Protein AF-V8N674-F1 (afdb_monomer)

Secondary structure (DSSP, 8-state):
-------HHHHHHHHHHHHHT-----HHHHHHHHTS-HHHHHHHHHHHHHHHHHHHHHHSTT--HHHHHHHHHHHHHHHHHHHTTT-GGGTTHHHHHHHT-HHHHHHHHHTTSHHHHHHHTT--

Foldseek 3Di:
DPPLPQDVVLLLVLLQVVLVVQPDDCPVLLVQLVPDDPVCSLVSLLVSLLVQLVVSCVVDPPDDSLSSSSSSSSNSVVVNCVVVVNPPVCVCSSVCSQVVDVVNVVVCVVLVHSSSVSVVSPPD

Solvent-accessible surface area (backbone atoms only — not comparable to full-atom values): 6950 Å² total; per-residue (Å²): 135,81,77,77,80,65,49,69,68,59,32,53,50,51,34,38,56,56,22,65,70,57,88,67,88,53,63,69,59,39,49,58,34,66,74,41,54,81,92,49,25,43,61,45,44,41,54,49,18,48,53,50,15,55,59,45,40,77,74,36,85,90,56,51,69,55,60,37,28,54,9,31,38,44,42,47,47,59,52,38,38,62,76,54,73,59,51,69,91,57,65,55,43,62,59,52,36,46,71,70,30,67,67,49,44,50,49,38,51,74,50,67,29,67,61,39,39,50,56,55,74,76,54,134

pLDDT: mean 89.43, std 10.44, range [39.91, 97.5]

Organism: Ophiophagus hannah (NCBI:txid8665)

Structure (mmCIF, N/CA/C/O backbone):
data_AF-V8N674-F1
#
_entry.id   AF-V8N674-F1
#
loop_
_atom_site.group_PDB
_atom_site.id
_atom_site.type_symbol
_atom_site.label_atom_id
_atom_site.label_alt_id
_atom_site.label_comp_id
_atom_site.label_asym_id
_atom_site.label_entity_id
_atom_site.label_seq_id
_atom_site.pdbx_PDB_ins_code
_atom_site.Cartn_x
_atom_site.Cartn_y
_atom_site.Cartn_z
_atom_site.occupancy
_atom_site.B_iso_or_equiv
_atom_site.auth_seq_id
_atom_site.auth_comp_id
_atom_site.auth_asym_id
_atom_site.auth_atom_id
_atom_site.pdbx_PDB_model_num
ATOM 1 N N . ASP A 1 1 ? 16.274 -10.770 -27.723 1.00 39.91 1 ASP A N 1
ATOM 2 C CA . ASP A 1 1 ? 16.069 -9.558 -26.907 1.00 39.91 1 ASP A CA 1
ATOM 3 C C . ASP A 1 1 ? 14.637 -9.065 -26.958 1.00 39.91 1 ASP A C 1
ATOM 5 O O . ASP A 1 1 ? 14.293 -8.197 -27.749 1.00 39.91 1 ASP A O 1
ATOM 9 N N . SER A 1 2 ? 13.773 -9.629 -26.116 1.00 47.28 2 SER A N 1
ATOM 10 C CA . SER A 1 2 ? 12.447 -9.054 -25.896 1.00 47.28 2 SER A CA 1
ATOM 11 C C . SER A 1 2 ? 12.609 -7.952 -24.865 1.00 47.28 2 SER A C 1
ATOM 13 O O . SER A 1 2 ? 12.666 -8.233 -23.668 1.00 47.28 2 SER A O 1
ATOM 15 N N . ALA A 1 3 ? 12.750 -6.710 -25.332 1.00 51.69 3 ALA A N 1
ATOM 16 C CA . ALA A 1 3 ? 12.673 -5.533 -24.483 1.00 51.69 3 ALA A CA 1
ATOM 17 C C . ALA A 1 3 ? 11.423 -5.666 -23.602 1.00 51.69 3 ALA A C 1
ATOM 19 O O . ALA A 1 3 ? 10.295 -5.600 -24.088 1.00 51.69 3 ALA A O 1
ATOM 20 N N . SER A 1 4 ? 11.624 -5.936 -22.312 1.00 58.34 4 SER A N 1
ATOM 21 C CA . SER A 1 4 ? 10.566 -5.850 -21.315 1.00 58.34 4 SER A CA 1
ATOM 22 C C . SER A 1 4 ? 10.018 -4.432 -21.414 1.00 58.34 4 SER A C 1
ATOM 24 O O . SER A 1 4 ? 10.708 -3.487 -21.029 1.00 58.34 4 SER A O 1
ATOM 26 N N . SER A 1 5 ? 8.833 -4.247 -22.003 1.00 68.38 5 SER A N 1
ATOM 27 C CA . SER A 1 5 ? 8.204 -2.930 -22.077 1.00 68.38 5 SER A CA 1
ATOM 28 C C . SER A 1 5 ? 7.691 -2.588 -20.680 1.00 68.38 5 SER A C 1
ATOM 30 O O . SER A 1 5 ? 6.506 -2.738 -20.374 1.00 68.38 5 SER A O 1
ATOM 32 N N . PHE A 1 6 ? 8.604 -2.221 -19.785 1.00 79.94 6 PHE A N 1
ATOM 33 C CA . PHE A 1 6 ? 8.264 -1.743 -18.460 1.00 79.94 6 PHE A CA 1
ATOM 34 C C . PHE A 1 6 ? 7.305 -0.561 -18.616 1.00 79.94 6 PHE A C 1
ATOM 36 O O . PHE A 1 6 ? 7.676 0.503 -19.106 1.00 79.94 6 PHE A O 1
ATOM 43 N N . ASN A 1 7 ? 6.047 -0.778 -18.240 1.00 87.12 7 ASN A N 1
ATOM 44 C CA . ASN A 1 7 ? 4.997 0.221 -18.323 1.00 87.12 7 ASN A CA 1
ATOM 45 C C . ASN A 1 7 ? 4.463 0.479 -16.906 1.00 87.12 7 ASN A C 1
ATOM 47 O O . ASN A 1 7 ? 3.592 -0.261 -16.434 1.00 87.12 7 ASN A O 1
ATOM 51 N N . PRO A 1 8 ? 4.972 1.511 -16.209 1.00 85.00 8 PRO A N 1
ATOM 52 C CA . PRO A 1 8 ? 4.583 1.794 -14.829 1.00 85.00 8 PRO A CA 1
ATOM 53 C C . PRO A 1 8 ? 3.094 2.138 -14.705 1.00 85.00 8 PRO A C 1
ATOM 55 O O . PRO A 1 8 ? 2.464 1.792 -13.710 1.00 85.00 8 PRO A O 1
ATOM 58 N N . VAL A 1 9 ? 2.500 2.747 -15.738 1.00 89.81 9 VAL A N 1
ATOM 59 C CA . VAL A 1 9 ? 1.068 3.077 -15.762 1.00 89.81 9 VAL A CA 1
ATOM 60 C C . VAL A 1 9 ? 0.217 1.808 -15.798 1.00 89.81 9 VAL A C 1
ATOM 62 O O . VAL A 1 9 ? -0.794 1.724 -15.104 1.00 89.81 9 VAL A O 1
ATOM 65 N N . HIS A 1 10 ? 0.622 0.803 -16.576 1.00 88.75 10 HIS A N 1
ATOM 66 C CA . HIS A 1 10 ? -0.079 -0.480 -16.630 1.00 88.75 10 HIS A CA 1
ATOM 67 C C . HIS A 1 10 ? -0.025 -1.222 -15.286 1.00 88.75 10 HIS A C 1
ATOM 69 O O . HIS A 1 10 ? -1.047 -1.726 -14.818 1.00 88.75 10 HIS A O 1
ATOM 75 N N . ILE A 1 11 ? 1.140 -1.237 -14.630 1.00 88.50 11 ILE A N 1
ATOM 76 C CA . ILE A 1 11 ? 1.315 -1.853 -13.305 1.00 88.50 11 ILE A CA 1
ATOM 77 C C . ILE A 1 11 ? 0.433 -1.150 -12.269 1.00 88.50 11 ILE A C 1
ATOM 79 O O . ILE A 1 11 ? -0.323 -1.810 -11.558 1.00 88.50 11 ILE A O 1
ATOM 83 N N . ALA A 1 12 ? 0.478 0.185 -12.227 1.00 90.44 12 ALA A N 1
ATOM 84 C CA . ALA A 1 12 ? -0.331 0.977 -11.307 1.00 90.44 12 ALA A CA 1
ATOM 85 C C . ALA A 1 12 ? -1.833 0.721 -11.502 1.00 90.44 12 ALA A C 1
ATOM 87 O O . ALA A 1 12 ? -2.546 0.505 -10.525 1.00 90.44 12 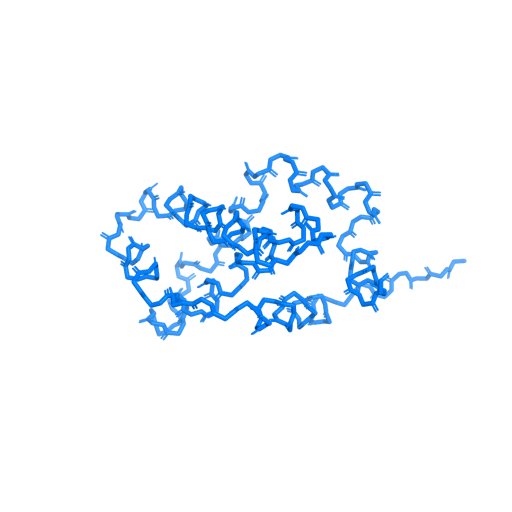ALA A O 1
ATOM 88 N N . ARG A 1 13 ? -2.309 0.671 -12.755 1.00 91.25 13 ARG A N 1
ATOM 89 C CA . ARG A 1 13 ? -3.710 0.342 -13.068 1.00 91.25 13 ARG A CA 1
ATOM 90 C C . ARG A 1 13 ? -4.091 -1.078 -12.660 1.00 91.25 13 ARG A C 1
ATOM 92 O O . ARG A 1 13 ? -5.195 -1.268 -12.169 1.00 91.25 13 ARG A O 1
ATOM 99 N N . SER A 1 14 ? -3.200 -2.053 -12.832 1.00 92.19 14 SER A N 1
ATOM 100 C CA . SER A 1 14 ? -3.469 -3.450 -12.456 1.00 92.19 14 SER A CA 1
ATOM 101 C C . SER A 1 14 ? -3.586 -3.596 -10.936 1.00 92.19 14 SER A C 1
ATOM 103 O O . SER A 1 14 ? -4.543 -4.185 -10.444 1.00 92.19 14 SER A O 1
ATOM 105 N N . LEU A 1 15 ? -2.671 -2.983 -10.175 1.00 92.44 15 LEU A N 1
ATOM 106 C CA . LEU A 1 15 ? -2.744 -2.949 -8.710 1.00 92.44 15 LEU A CA 1
ATOM 107 C C . LEU A 1 15 ? -3.963 -2.179 -8.205 1.00 92.44 15 LEU A C 1
ATOM 109 O O . LEU A 1 15 ? -4.593 -2.604 -7.240 1.00 92.44 15 LEU A O 1
ATOM 113 N N . GLN A 1 16 ? -4.309 -1.069 -8.859 1.00 92.69 16 GLN A N 1
ATOM 114 C CA . GLN A 1 16 ? -5.518 -0.321 -8.543 1.00 92.69 16 GLN A CA 1
ATOM 115 C C . GLN A 1 16 ? -6.767 -1.166 -8.801 1.00 92.69 16 GLN A C 1
ATOM 117 O O . GLN A 1 16 ? -7.605 -1.269 -7.917 1.00 92.69 16 GLN A O 1
ATOM 122 N N . SER A 1 17 ? -6.870 -1.810 -9.966 1.00 91.50 17 SER A N 1
ATOM 123 C CA . SER A 1 17 ? -8.008 -2.664 -10.313 1.00 91.50 17 SER A CA 1
ATOM 124 C C . SER A 1 17 ? -8.140 -3.850 -9.366 1.00 91.50 17 SER A C 1
ATOM 126 O O . SER A 1 17 ? -9.256 -4.148 -8.950 1.00 91.50 17 SER A O 1
ATOM 128 N N . LEU A 1 18 ? -7.025 -4.486 -8.991 1.00 89.94 18 LEU A N 1
ATOM 129 C CA . LEU A 1 18 ? -7.015 -5.515 -7.958 1.00 89.94 18 LEU A CA 1
ATOM 130 C C . LEU A 1 18 ? -7.542 -4.915 -6.651 1.00 89.94 18 LEU A C 1
ATOM 132 O O . LEU A 1 18 ? -8.531 -5.400 -6.115 1.00 89.94 18 LEU A O 1
ATOM 136 N N . GLY A 1 19 ? -6.950 -3.813 -6.178 1.00 88.00 19 GLY A N 1
ATOM 137 C CA . GLY A 1 19 ? -7.342 -3.115 -4.948 1.00 88.00 19 GLY A CA 1
ATOM 138 C C . GLY A 1 19 ? -8.808 -2.690 -4.920 1.00 88.00 19 GLY A C 1
ATOM 139 O O . GLY A 1 19 ? -9.455 -2.733 -3.875 1.00 88.00 19 GLY A O 1
ATOM 140 N N . ASP A 1 20 ? -9.374 -2.306 -6.056 1.00 90.69 20 ASP A N 1
ATOM 141 C CA . ASP A 1 20 ? -10.772 -1.908 -6.178 1.00 90.69 20 ASP A CA 1
ATOM 142 C C . ASP A 1 20 ? -11.743 -3.077 -5.931 1.00 90.69 20 ASP A C 1
ATOM 144 O O . ASP A 1 20 ? -12.849 -2.819 -5.460 1.00 90.69 20 ASP A O 1
ATOM 148 N N . GLN A 1 21 ? -11.312 -4.337 -6.092 1.00 88.00 21 GLN A N 1
ATOM 149 C CA . GLN A 1 21 ? -12.100 -5.529 -5.726 1.00 88.00 21 GLN A CA 1
ATOM 150 C C . GLN A 1 21 ? -12.306 -5.664 -4.210 1.00 88.00 21 GLN A C 1
ATOM 152 O O . GLN A 1 21 ? -13.276 -6.276 -3.766 1.00 88.00 21 GLN A O 1
ATOM 157 N N . TYR A 1 22 ? -11.423 -5.082 -3.394 1.00 87.12 22 TYR A N 1
ATOM 158 C CA . TYR A 1 22 ? -11.542 -5.153 -1.943 1.00 87.12 22 TYR A CA 1
ATOM 159 C C . TYR A 1 22 ? -12.659 -4.244 -1.418 1.00 87.12 22 TYR A C 1
ATOM 161 O O . TYR A 1 22 ? -12.513 -3.021 -1.399 1.00 87.12 22 TYR A O 1
ATOM 169 N N . ASN A 1 23 ? -13.765 -4.808 -0.945 1.00 76.44 23 ASN A N 1
ATOM 170 C CA . ASN A 1 23 ? -14.959 -4.039 -0.580 1.00 76.44 23 ASN A CA 1
ATOM 171 C C . ASN A 1 23 ? -14.975 -3.510 0.875 1.00 76.44 23 ASN A C 1
ATOM 173 O O . ASN A 1 23 ? -16.028 -3.450 1.505 1.00 76.44 23 ASN A O 1
ATOM 177 N N . ALA A 1 24 ? -13.821 -3.157 1.449 1.00 75.44 24 ALA A N 1
ATOM 178 C CA . ALA A 1 24 ? -13.760 -2.659 2.826 1.00 75.44 24 ALA A CA 1
ATOM 179 C C . ALA A 1 24 ? -13.941 -1.141 2.946 1.00 75.44 24 ALA A C 1
ATOM 181 O O . ALA A 1 24 ? -13.529 -0.357 2.083 1.00 75.44 24 ALA A O 1
ATOM 182 N N . GLU A 1 25 ? -14.482 -0.728 4.094 1.00 83.88 25 GLU A N 1
ATOM 183 C CA . GLU A 1 25 ? -14.542 0.670 4.499 1.00 83.88 25 GLU A CA 1
ATOM 184 C C . GLU A 1 25 ? -13.133 1.203 4.803 1.00 83.88 25 GLU A C 1
ATOM 186 O O . GLU A 1 25 ? -12.520 0.934 5.838 1.00 83.88 25 GLU A O 1
ATOM 191 N N . ILE A 1 26 ? -12.599 1.972 3.857 1.00 89.19 26 ILE A N 1
ATOM 192 C CA . ILE A 1 26 ? -11.241 2.518 3.937 1.00 89.19 26 ILE A CA 1
ATOM 193 C C . ILE A 1 26 ? -11.195 3.937 4.513 1.00 89.19 26 ILE A C 1
ATOM 195 O O . ILE A 1 26 ? -10.119 4.455 4.784 1.00 89.19 26 ILE A O 1
ATOM 199 N N . GLU A 1 27 ? -12.343 4.587 4.700 1.00 90.94 27 GLU A N 1
ATOM 200 C CA . GLU A 1 27 ? -12.388 5.996 5.099 1.00 90.94 27 GLU A CA 1
ATOM 201 C C . GLU A 1 27 ? -11.799 6.212 6.500 1.00 90.94 27 GLU A C 1
ATOM 203 O O . GLU A 1 27 ? -10.901 7.035 6.658 1.00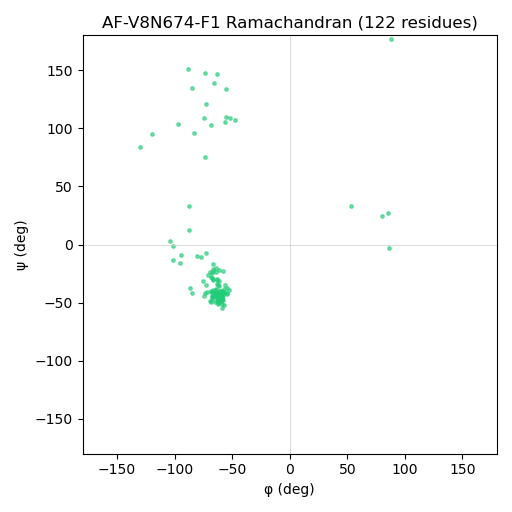 90.94 27 GLU A O 1
ATOM 208 N N . SER A 1 28 ? -12.219 5.423 7.493 1.00 91.44 28 SER A N 1
ATOM 209 C CA . SER A 1 28 ? -11.672 5.481 8.858 1.00 91.44 28 SER A CA 1
ATOM 210 C C . SER A 1 28 ? -10.159 5.225 8.890 1.00 91.44 28 SER A C 1
ATOM 212 O O . SER A 1 28 ? -9.413 5.931 9.567 1.00 91.44 28 SER A O 1
ATOM 214 N N . HIS A 1 29 ? -9.691 4.271 8.085 1.00 93.50 29 HIS A N 1
ATOM 215 C CA . HIS A 1 29 ? -8.279 3.945 7.910 1.00 93.50 29 HIS A CA 1
ATOM 216 C C . HIS A 1 29 ? -7.477 5.114 7.318 1.00 93.50 29 HIS A C 1
ATOM 218 O O . HIS A 1 29 ? -6.384 5.419 7.792 1.00 93.50 29 HIS A O 1
ATOM 224 N N . VAL A 1 30 ? -8.024 5.807 6.315 1.00 93.94 30 VAL A N 1
ATOM 225 C CA . VAL A 1 30 ? -7.396 6.994 5.715 1.00 93.9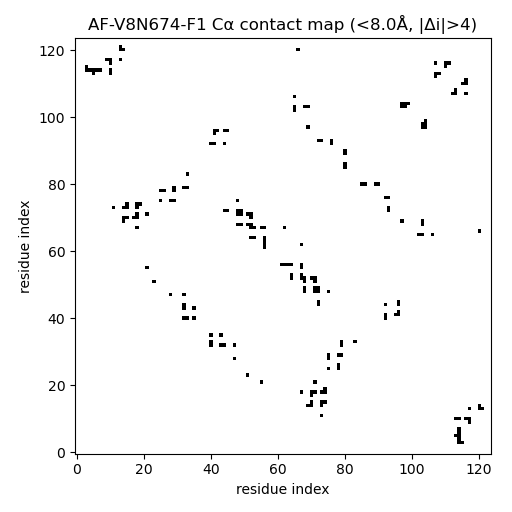4 30 VAL A CA 1
ATOM 226 C C . VAL A 1 30 ? -7.316 8.136 6.722 1.00 93.94 30 VAL A C 1
ATOM 228 O O . VAL A 1 30 ? -6.259 8.752 6.847 1.00 93.94 30 VAL A O 1
ATOM 231 N N . GLN A 1 31 ? -8.388 8.393 7.476 1.00 94.25 31 GLN A N 1
ATOM 232 C CA . GLN A 1 31 ? -8.381 9.423 8.520 1.00 94.25 31 GLN A CA 1
ATOM 233 C C . GLN A 1 31 ? -7.333 9.130 9.598 1.00 94.25 31 GLN A C 1
ATOM 235 O O . GLN A 1 31 ? -6.612 10.037 10.008 1.00 94.25 31 GLN A O 1
ATOM 240 N N . ALA A 1 32 ? -7.178 7.862 9.992 1.00 94.06 32 ALA A N 1
ATOM 241 C CA . ALA A 1 32 ? -6.150 7.455 10.946 1.00 94.06 32 ALA A CA 1
ATOM 242 C C . ALA A 1 32 ? -4.722 7.741 10.444 1.00 94.06 32 ALA A C 1
ATOM 244 O O . ALA A 1 32 ? -3.867 8.116 11.238 1.00 94.06 32 ALA A O 1
ATOM 245 N N . VAL A 1 33 ? -4.455 7.598 9.140 1.00 95.56 33 VAL A N 1
ATOM 246 C CA . VAL A 1 33 ? -3.157 7.978 8.549 1.00 95.56 33 VAL A CA 1
ATOM 247 C C . VAL A 1 33 ? -2.998 9.498 8.489 1.00 95.56 33 VAL A C 1
ATOM 249 O O . VAL A 1 33 ? -1.916 10.016 8.752 1.00 95.56 33 VAL A O 1
ATOM 252 N N . ILE A 1 34 ? -4.056 10.233 8.134 1.00 94.69 34 ILE A N 1
ATOM 253 C CA . ILE A 1 34 ? -4.011 11.699 8.018 1.00 94.69 34 ILE A CA 1
ATOM 254 C C . ILE A 1 34 ? -3.721 12.353 9.371 1.00 94.69 34 ILE A C 1
ATOM 256 O O . ILE A 1 34 ? -2.892 13.265 9.418 1.00 94.69 34 ILE A O 1
ATOM 260 N N . ALA A 1 35 ? -4.369 11.868 10.433 1.00 94.31 35 ALA A N 1
ATOM 261 C CA . ALA A 1 35 ? -4.241 12.374 11.797 1.00 94.31 35 ALA A CA 1
ATOM 262 C C . ALA A 1 35 ? -2.849 12.155 12.414 1.00 94.31 35 ALA A C 1
ATOM 264 O O . ALA A 1 35 ? -2.516 12.791 13.410 1.00 94.31 35 ALA A O 1
ATOM 265 N N . GLU A 1 36 ? -2.041 11.267 11.835 1.00 95.81 36 GLU A N 1
ATOM 266 C CA . GLU A 1 36 ? -0.705 10.962 12.330 1.00 95.81 36 GLU A CA 1
ATOM 267 C C . GLU A 1 36 ? 0.294 12.095 12.035 1.00 95.81 36 GLU A C 1
ATOM 269 O O . GLU A 1 36 ? 0.235 12.764 10.994 1.00 95.81 36 GLU A O 1
ATOM 274 N N . GLU A 1 37 ? 1.269 12.277 12.926 1.00 90.44 37 GLU A N 1
ATOM 275 C CA . GLU A 1 37 ? 2.383 13.202 12.714 1.00 90.44 37 GLU A CA 1
ATOM 276 C C . GLU A 1 37 ? 3.237 12.786 11.507 1.00 90.44 37 GLU A C 1
ATOM 278 O O . GLU A 1 37 ? 3.451 11.599 11.250 1.00 90.44 37 GLU A O 1
ATOM 283 N N . SER A 1 38 ? 3.803 13.759 10.784 1.00 85.00 38 SER A N 1
ATOM 284 C CA . SER A 1 38 ? 4.564 13.510 9.549 1.00 85.00 38 SER A CA 1
ATOM 285 C C . SER A 1 38 ? 5.678 12.466 9.708 1.00 85.00 38 SER A C 1
ATOM 287 O O . SER A 1 38 ? 5.837 11.620 8.834 1.00 85.00 38 SER A O 1
ATOM 289 N N . ILE A 1 39 ? 6.401 12.465 10.837 1.00 85.50 39 ILE A N 1
ATOM 290 C CA . ILE A 1 39 ? 7.500 11.514 11.097 1.00 85.50 39 ILE A CA 1
ATOM 291 C C . ILE A 1 39 ? 7.022 10.068 11.314 1.00 85.50 39 ILE A C 1
ATOM 293 O O . ILE A 1 39 ? 7.772 9.121 11.091 1.00 85.50 39 ILE A O 1
ATOM 297 N N . ARG A 1 40 ? 5.765 9.875 11.727 1.00 92.44 40 ARG A N 1
ATOM 298 C CA . ARG A 1 40 ? 5.156 8.558 11.984 1.00 92.44 40 ARG A CA 1
ATOM 299 C C . ARG A 1 40 ? 4.247 8.098 10.848 1.00 92.44 40 ARG A C 1
ATOM 301 O O . ARG A 1 40 ? 3.900 6.920 10.784 1.00 92.44 40 ARG A O 1
ATOM 308 N N . LYS A 1 41 ? 3.898 8.997 9.930 1.00 93.50 41 LYS A N 1
ATOM 309 C CA . LYS A 1 41 ? 2.896 8.776 8.885 1.00 93.50 41 LYS A CA 1
ATOM 310 C C . LYS A 1 41 ? 3.210 7.591 7.973 1.00 93.50 41 LYS A C 1
ATOM 312 O O . LYS A 1 41 ? 2.317 6.796 7.706 1.00 93.50 41 LYS A O 1
ATOM 317 N N . ILE A 1 42 ? 4.469 7.414 7.564 1.00 95.06 42 ILE A N 1
ATOM 318 C CA . ILE A 1 42 ? 4.902 6.263 6.745 1.00 95.06 42 ILE A CA 1
ATOM 319 C C . ILE A 1 42 ? 4.702 4.948 7.500 1.00 95.06 42 ILE A C 1
ATOM 321 O O . ILE A 1 42 ? 4.107 4.012 6.971 1.00 95.06 42 ILE A O 1
ATOM 325 N N . LYS A 1 43 ? 5.134 4.894 8.767 1.00 95.19 43 LYS A N 1
ATOM 326 C CA . LYS A 1 43 ? 4.930 3.718 9.619 1.00 95.19 43 LYS A CA 1
ATOM 327 C C . LYS A 1 43 ? 3.438 3.403 9.754 1.00 95.19 43 LYS A C 1
ATOM 329 O O . LYS A 1 43 ? 3.031 2.266 9.531 1.00 95.19 43 LYS A O 1
ATOM 334 N N . LYS A 1 44 ? 2.621 4.420 10.043 1.00 97.12 44 LYS A N 1
ATOM 335 C CA . LYS A 1 44 ? 1.171 4.270 10.190 1.00 97.12 44 LYS A CA 1
ATOM 336 C C . LYS A 1 44 ? 0.499 3.797 8.904 1.00 97.12 44 LYS A C 1
ATOM 338 O O . LYS A 1 44 ? -0.373 2.933 8.949 1.00 97.12 44 LYS A O 1
ATOM 343 N N . PHE A 1 45 ? 0.911 4.335 7.760 1.00 97.50 45 PHE A N 1
ATOM 344 C CA . PHE A 1 45 ? 0.428 3.903 6.453 1.00 97.50 45 PHE A CA 1
ATOM 345 C C . PHE A 1 45 ? 0.738 2.421 6.209 1.00 97.50 45 PHE A C 1
ATOM 347 O O . PHE A 1 45 ? -0.151 1.683 5.787 1.00 97.50 45 PHE A O 1
ATOM 354 N N . GLY A 1 46 ? 1.953 1.970 6.537 1.00 97.12 46 GLY A N 1
ATOM 355 C CA . GLY A 1 46 ? 2.340 0.560 6.456 1.00 97.12 46 GLY A CA 1
ATOM 356 C C . GLY A 1 46 ? 1.485 -0.356 7.335 1.00 97.12 46 GLY A C 1
ATOM 357 O O . GLY A 1 46 ? 0.941 -1.337 6.835 1.00 97.12 46 GLY A O 1
ATOM 358 N N . GLU A 1 47 ? 1.290 -0.002 8.608 1.00 96.94 47 GLU A N 1
ATOM 359 C CA . GLU A 1 47 ? 0.441 -0.757 9.548 1.00 96.94 47 GLU A CA 1
ATOM 360 C C . GLU A 1 47 ? -1.009 -0.877 9.050 1.00 96.94 47 GLU A C 1
ATOM 362 O O . GLU A 1 47 ? -1.634 -1.938 9.130 1.00 96.94 47 GLU A O 1
ATOM 367 N N . VAL A 1 48 ? -1.555 0.217 8.511 1.00 97.06 48 VAL A N 1
ATOM 368 C CA . VAL A 1 48 ? -2.908 0.241 7.945 1.00 97.06 48 VAL A CA 1
ATOM 369 C C . VAL A 1 48 ? -2.986 -0.613 6.680 1.00 97.06 48 VAL A C 1
ATOM 371 O O . VAL A 1 48 ? -3.925 -1.397 6.546 1.00 97.06 48 VAL A O 1
ATOM 374 N N . ALA A 1 49 ? -2.013 -0.512 5.771 1.00 96.88 49 ALA A N 1
ATOM 375 C CA . ALA A 1 49 ? -1.961 -1.339 4.566 1.00 96.88 49 ALA A CA 1
ATOM 376 C C . ALA A 1 49 ? -1.875 -2.838 4.904 1.00 96.88 49 ALA A C 1
ATOM 378 O O . ALA A 1 49 ? -2.566 -3.650 4.290 1.00 96.88 49 ALA A O 1
ATOM 379 N N . GLU A 1 50 ? -1.094 -3.205 5.919 1.00 96.56 50 GLU A N 1
ATOM 380 C CA . GLU A 1 50 ? -0.975 -4.580 6.404 1.00 96.56 50 GLU A CA 1
ATOM 381 C C . GLU A 1 50 ? -2.282 -5.089 7.031 1.00 96.56 50 GLU A C 1
ATOM 383 O O . GLU A 1 50 ? -2.727 -6.200 6.740 1.00 96.56 50 GLU A O 1
ATOM 388 N N . SER A 1 51 ? -2.942 -4.266 7.853 1.00 95.50 51 SER A N 1
ATOM 389 C CA . SER A 1 51 ? -4.264 -4.578 8.415 1.00 95.50 51 SER A CA 1
ATOM 390 C C . SER A 1 51 ? -5.303 -4.827 7.316 1.00 95.50 51 SER A C 1
ATOM 392 O O . SER A 1 51 ? -6.001 -5.845 7.321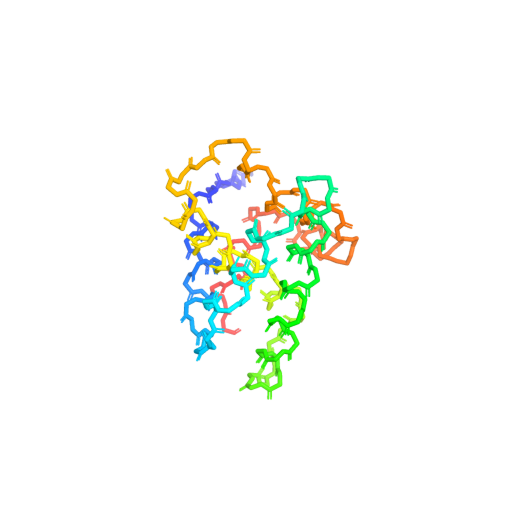 1.00 95.50 51 SER A O 1
ATOM 394 N N . LEU A 1 52 ? -5.356 -3.932 6.326 1.00 95.12 52 LEU A N 1
ATOM 395 C CA . LEU A 1 52 ? -6.246 -4.048 5.174 1.00 95.12 52 LEU A CA 1
ATOM 396 C C . LEU A 1 52 ? -5.946 -5.307 4.352 1.00 95.12 52 LEU A C 1
ATOM 398 O O . LEU A 1 52 ? -6.881 -6.007 3.977 1.00 95.12 52 LEU A O 1
ATOM 402 N N . SER A 1 53 ? -4.667 -5.614 4.124 1.00 95.12 53 SER A N 1
ATOM 403 C CA . SER A 1 53 ? -4.222 -6.827 3.431 1.00 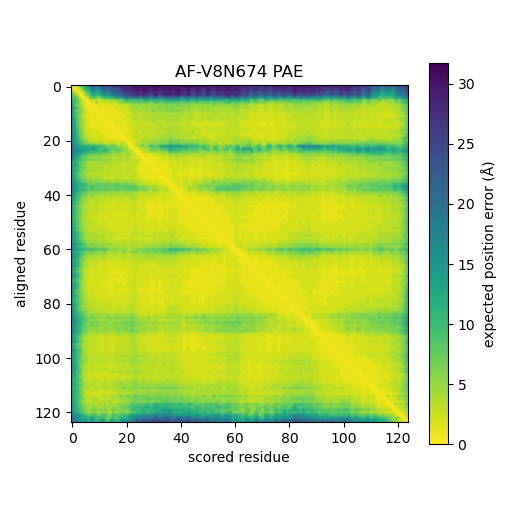95.12 53 SER A CA 1
ATOM 404 C C . SER A 1 53 ? -4.708 -8.093 4.138 1.00 95.12 53 SER A C 1
ATOM 406 O O . SER A 1 53 ? -5.367 -8.929 3.522 1.00 95.12 53 SER A O 1
ATOM 408 N N . ARG A 1 54 ? -4.482 -8.205 5.454 1.00 94.62 54 ARG A N 1
ATOM 409 C CA . ARG A 1 54 ? -4.925 -9.363 6.251 1.00 94.62 54 ARG A CA 1
ATOM 410 C C . ARG A 1 54 ? -6.434 -9.573 6.195 1.00 94.62 54 ARG A C 1
ATOM 412 O O . ARG A 1 54 ? -6.886 -10.701 6.011 1.00 94.62 54 ARG A O 1
ATOM 419 N N . ASN A 1 55 ? -7.206 -8.496 6.336 1.00 93.44 55 ASN A N 1
ATOM 420 C CA . ASN A 1 55 ? -8.663 -8.575 6.255 1.00 93.44 55 ASN A CA 1
ATOM 421 C C . ASN A 1 55 ? -9.154 -8.915 4.840 1.00 93.44 55 ASN A C 1
ATOM 423 O O . ASN A 1 55 ? -10.203 -9.525 4.675 1.00 93.44 55 ASN A O 1
ATOM 427 N N . TRP A 1 56 ? -8.408 -8.552 3.801 1.00 93.38 56 TRP A N 1
ATOM 428 C CA . TRP A 1 56 ? -8.763 -8.957 2.450 1.00 93.38 56 TRP A CA 1
ATOM 429 C C . TRP A 1 56 ? -8.456 -10.435 2.188 1.00 93.38 56 TRP A C 1
ATOM 431 O O . TRP A 1 56 ? -9.308 -11.151 1.665 1.00 93.38 56 TRP A O 1
ATOM 441 N N . ILE A 1 57 ? -7.287 -10.920 2.612 1.00 94.00 57 ILE A N 1
ATOM 442 C CA . ILE A 1 57 ? -6.901 -12.335 2.484 1.00 94.00 57 ILE A CA 1
ATOM 443 C C . ILE A 1 57 ? -7.933 -13.240 3.168 1.00 94.00 57 ILE A C 1
ATOM 445 O O . ILE A 1 57 ? -8.327 -14.256 2.600 1.00 94.00 57 ILE A O 1
ATOM 449 N N . SER A 1 58 ? -8.438 -12.854 4.348 1.00 92.12 58 SER A N 1
ATOM 450 C CA . SER A 1 58 ? -9.470 -13.633 5.051 1.00 92.12 58 SER A CA 1
ATOM 451 C C . SER A 1 58 ? -10.799 -13.726 4.289 1.00 92.12 58 SER A C 1
ATOM 453 O O . SER A 1 58 ? -11.552 -14.676 4.494 1.00 92.12 58 SER A O 1
ATOM 455 N N . GLN A 1 59 ? -11.081 -12.773 3.398 1.00 89.81 59 GLN A N 1
ATOM 456 C CA . GLN A 1 59 ? -12.281 -12.735 2.557 1.00 89.81 59 GLN A CA 1
ATOM 457 C C . GLN A 1 59 ? -12.056 -13.337 1.162 1.00 89.81 59 GLN A C 1
ATOM 459 O O . GLN A 1 59 ? -13.023 -13.623 0.461 1.00 89.81 59 GLN A O 1
ATOM 464 N N . THR A 1 60 ? -10.799 -13.510 0.739 1.00 88.62 60 THR A N 1
ATOM 465 C CA . THR A 1 60 ? -10.428 -13.943 -0.619 1.00 88.62 60 THR A CA 1
ATOM 466 C C . THR A 1 60 ? -9.430 -15.103 -0.553 1.00 88.62 60 THR A C 1
ATOM 468 O O . THR A 1 60 ? -8.217 -14.885 -0.634 1.00 88.62 60 THR A O 1
ATOM 471 N N . PRO A 1 61 ? -9.916 -16.351 -0.402 1.00 86.38 61 PRO A N 1
ATOM 472 C CA . PRO A 1 61 ? -9.056 -17.528 -0.377 1.00 86.38 61 PRO A CA 1
ATOM 473 C C . PRO A 1 61 ? -8.167 -17.617 -1.624 1.00 86.38 61 PRO A C 1
ATOM 475 O O . PRO A 1 61 ? -8.642 -17.443 -2.743 1.00 86.38 61 PRO A O 1
ATOM 478 N N . GLY A 1 62 ? -6.878 -17.904 -1.430 1.00 87.00 62 GLY A N 1
ATOM 479 C CA . GLY A 1 62 ? -5.899 -18.029 -2.518 1.00 87.00 62 GLY A CA 1
ATOM 480 C C . GLY A 1 62 ? -5.238 -16.717 -2.958 1.00 87.00 62 GLY A C 1
ATOM 481 O O . GLY A 1 62 ? -4.339 -16.754 -3.794 1.00 87.00 62 GLY A O 1
ATOM 482 N N . LEU A 1 63 ? -5.620 -15.566 -2.391 1.00 89.56 63 LEU A N 1
ATOM 483 C CA . LEU A 1 63 ? -4.918 -14.307 -2.642 1.00 89.56 63 LEU A CA 1
ATOM 484 C C . LEU A 1 63 ? -3.556 -14.299 -1.932 1.00 89.56 63 LEU A C 1
ATOM 486 O O . LEU A 1 63 ? -3.484 -14.405 -0.708 1.00 89.56 63 LEU A O 1
ATOM 490 N N . GLU A 1 64 ? -2.477 -14.138 -2.700 1.00 92.50 64 GLU A N 1
ATOM 491 C CA . GLU A 1 64 ? -1.129 -14.099 -2.128 1.00 92.50 64 GLU A CA 1
ATOM 492 C C . GLU A 1 64 ? -0.917 -12.867 -1.229 1.00 92.50 64 GLU A C 1
ATOM 494 O O . GLU A 1 64 ? -1.324 -11.760 -1.613 1.00 92.50 64 GLU A O 1
ATOM 499 N N . PRO A 1 65 ? -0.242 -13.017 -0.071 1.00 94.12 65 PRO A N 1
ATOM 500 C CA . PRO A 1 65 ? -0.058 -11.931 0.889 1.00 94.12 65 PRO A CA 1
ATOM 501 C C . PRO A 1 65 ? 0.576 -10.669 0.302 1.00 94.12 65 PRO A C 1
ATOM 503 O O . PRO A 1 65 ? 0.127 -9.554 0.581 1.00 94.12 65 PRO A O 1
ATOM 506 N N . GLU A 1 66 ? 1.585 -10.816 -0.553 1.00 95.19 66 GLU A N 1
ATOM 507 C CA . GLU A 1 66 ? 2.294 -9.684 -1.146 1.00 95.19 66 GLU A CA 1
ATOM 508 C C . GLU A 1 66 ? 1.443 -8.967 -2.202 1.00 95.19 66 GLU A C 1
ATOM 510 O O . GLU A 1 66 ? 1.468 -7.735 -2.281 1.00 95.19 66 GLU A O 1
ATOM 515 N N . ARG A 1 67 ? 0.617 -9.704 -2.962 1.00 93.56 67 ARG A N 1
ATOM 516 C CA . ARG A 1 67 ? -0.362 -9.111 -3.895 1.00 93.56 67 ARG A CA 1
ATOM 517 C C . ARG A 1 67 ? -1.442 -8.350 -3.134 1.00 93.56 67 ARG A C 1
ATOM 519 O O . ARG A 1 67 ? -1.747 -7.215 -3.506 1.00 93.56 67 ARG A O 1
ATOM 526 N N . ALA A 1 68 ? -1.977 -8.945 -2.067 1.00 94.81 68 ALA A N 1
ATOM 527 C CA . ALA A 1 68 ? -2.955 -8.304 -1.192 1.00 94.81 68 ALA A CA 1
ATOM 528 C C . ALA A 1 68 ? -2.391 -7.014 -0.585 1.00 94.81 68 ALA A C 1
ATOM 530 O O . ALA A 1 68 ? -3.047 -5.973 -0.636 1.00 94.81 68 ALA A O 1
ATOM 531 N N . PHE A 1 69 ? -1.151 -7.049 -0.087 1.00 96.69 69 PHE A N 1
ATOM 532 C CA . PHE A 1 69 ? -0.490 -5.879 0.482 1.00 96.69 69 PHE A CA 1
ATOM 533 C C . PHE A 1 69 ? -0.303 -4.768 -0.550 1.00 96.69 69 PHE A C 1
ATOM 535 O O . PHE A 1 69 ? -0.700 -3.631 -0.299 1.00 96.69 69 PHE A O 1
ATOM 542 N N . LEU A 1 70 ? 0.261 -5.079 -1.722 1.00 96.31 70 LEU A N 1
ATOM 543 C CA . LEU A 1 70 ? 0.487 -4.088 -2.778 1.00 96.31 70 LEU A CA 1
ATOM 544 C C . LEU A 1 70 ? -0.822 -3.430 -3.223 1.00 96.31 70 LEU A C 1
ATOM 546 O O . LEU A 1 70 ? -0.895 -2.206 -3.348 1.00 96.31 70 LEU A O 1
ATOM 550 N N . ALA A 1 71 ? -1.869 -4.226 -3.423 1.00 94.56 71 ALA A N 1
ATOM 551 C CA . ALA A 1 71 ? -3.174 -3.727 -3.829 1.00 94.56 71 ALA A CA 1
ATOM 552 C C . ALA A 1 71 ? -3.858 -2.904 -2.719 1.00 94.56 71 ALA A C 1
ATOM 554 O O . ALA A 1 71 ? -4.406 -1.834 -2.997 1.00 94.56 71 ALA A O 1
ATOM 555 N N . ALA A 1 72 ? -3.772 -3.337 -1.456 1.00 95.50 72 ALA A N 1
ATOM 556 C CA . ALA A 1 72 ? -4.286 -2.590 -0.308 1.00 95.50 72 ALA A CA 1
ATOM 557 C C . ALA A 1 72 ? -3.555 -1.250 -0.119 1.00 95.50 72 ALA A C 1
ATOM 559 O O . ALA A 1 72 ? -4.203 -0.218 0.067 1.00 95.50 72 ALA A O 1
ATOM 560 N N . ALA A 1 73 ? -2.224 -1.241 -0.237 1.00 96.25 73 ALA A N 1
ATOM 561 C CA . ALA A 1 73 ? -1.404 -0.035 -0.161 1.00 96.25 73 ALA A CA 1
ATOM 562 C C . ALA A 1 73 ? -1.745 0.954 -1.287 1.00 96.25 73 ALA A C 1
ATOM 564 O O . ALA A 1 73 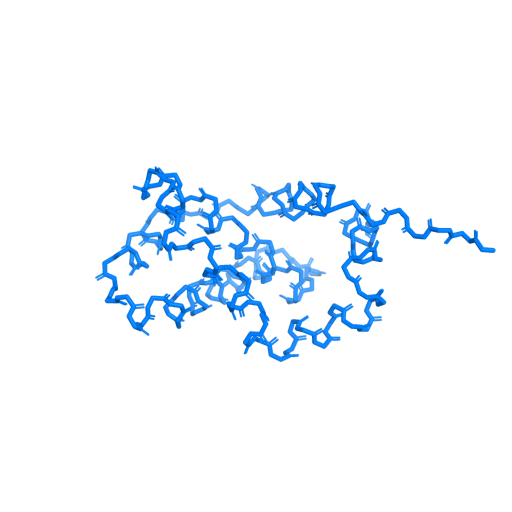? -1.931 2.142 -1.025 1.00 96.25 73 ALA A O 1
ATOM 565 N N . VAL A 1 74 ? -1.914 0.487 -2.530 1.00 95.75 74 VAL A N 1
ATOM 566 C CA . VAL A 1 74 ? -2.344 1.346 -3.650 1.00 95.75 74 VAL A CA 1
ATOM 567 C C . VAL A 1 74 ? -3.749 1.907 -3.414 1.00 95.75 74 VAL A C 1
ATOM 569 O O . VAL A 1 74 ? -3.958 3.111 -3.587 1.00 95.75 74 VAL A O 1
ATOM 572 N N . LYS A 1 75 ? -4.705 1.085 -2.962 1.00 95.06 75 LYS A N 1
ATOM 573 C CA . LYS A 1 75 ? -6.069 1.542 -2.646 1.00 95.06 75 LYS A CA 1
ATOM 574 C C . LYS A 1 75 ? -6.060 2.625 -1.561 1.00 95.06 75 LYS A C 1
ATOM 576 O O . LYS A 1 75 ? -6.710 3.664 -1.719 1.00 95.06 75 LYS A O 1
ATOM 581 N N . LEU A 1 76 ? -5.300 2.400 -0.488 1.00 96.25 76 LEU A N 1
ATOM 582 C CA . LEU A 1 76 ? -5.118 3.348 0.609 1.00 96.25 76 LEU A CA 1
ATOM 583 C C . LEU A 1 76 ? -4.495 4.651 0.110 1.00 96.25 76 LEU A C 1
ATOM 585 O O . LEU A 1 76 ? -5.034 5.719 0.389 1.00 96.25 76 LEU A O 1
ATOM 589 N N . PHE A 1 77 ? -3.426 4.572 -0.686 1.00 96.06 77 PHE A N 1
ATOM 590 C CA . PHE A 1 77 ? -2.749 5.735 -1.257 1.00 96.06 77 PHE A CA 1
ATOM 591 C C . PHE A 1 77 ? -3.679 6.582 -2.127 1.00 96.06 77 PHE A C 1
ATOM 593 O O . PHE A 1 77 ? -3.754 7.795 -1.946 1.00 96.06 77 PHE A O 1
ATOM 600 N N . VAL A 1 78 ? -4.448 5.964 -3.030 1.00 94.44 78 VAL A N 1
ATOM 601 C CA . VAL A 1 78 ? -5.390 6.690 -3.900 1.00 94.44 78 VAL A CA 1
ATOM 602 C C . VAL A 1 78 ? -6.422 7.462 -3.076 1.00 94.44 78 VAL A C 1
ATOM 604 O O . VAL A 1 78 ? -6.760 8.600 -3.410 1.00 94.44 78 VAL A O 1
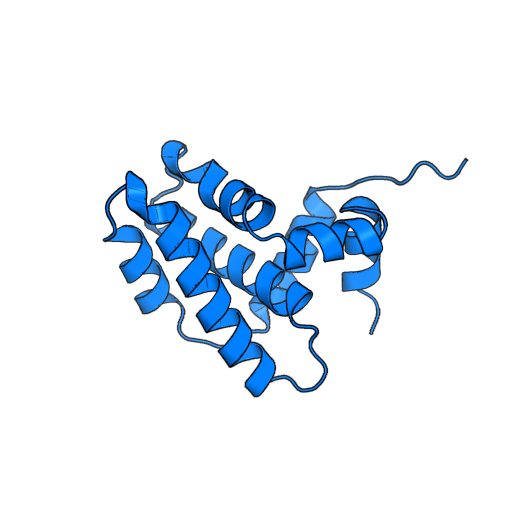ATOM 607 N N . LYS A 1 79 ? -6.941 6.870 -1.997 1.00 94.44 79 LYS A N 1
ATOM 608 C CA . LYS A 1 79 ? -7.925 7.525 -1.123 1.00 94.44 79 LYS A CA 1
ATOM 609 C C . LYS A 1 79 ? -7.287 8.600 -0.249 1.00 94.44 79 LYS A C 1
ATOM 611 O O . LYS A 1 79 ? -7.842 9.691 -0.141 1.00 94.44 79 LYS A O 1
ATOM 616 N N . PHE A 1 80 ? -6.110 8.319 0.293 1.00 95.06 80 PHE A N 1
ATOM 617 C CA . PHE A 1 80 ? -5.303 9.259 1.056 1.00 95.06 80 PHE A CA 1
ATOM 618 C C . PHE A 1 80 ? -4.976 10.514 0.238 1.00 95.06 80 PHE A C 1
ATOM 620 O O . PHE A 1 80 ? -5.336 11.608 0.659 1.00 95.06 80 PHE A O 1
ATOM 627 N N . MET A 1 81 ? -4.440 10.371 -0.980 1.00 95.31 81 MET A N 1
ATOM 628 C CA . MET A 1 81 ? -4.125 11.508 -1.857 1.00 95.31 81 MET A CA 1
ATOM 629 C C . MET A 1 81 ? -5.366 12.308 -2.261 1.00 95.31 81 MET A C 1
ATOM 631 O O . MET A 1 81 ? -5.298 13.527 -2.392 1.00 95.31 81 MET A O 1
ATOM 635 N N . LYS A 1 82 ? -6.522 11.654 -2.440 1.00 93.75 82 LYS A N 1
ATOM 636 C CA . LYS A 1 82 ? -7.790 12.362 -2.685 1.00 93.75 82 LYS A CA 1
ATOM 637 C C . LYS A 1 82 ? -8.199 13.224 -1.488 1.00 93.75 82 LYS A C 1
ATOM 639 O O . LYS A 1 82 ? -8.662 14.342 -1.686 1.00 93.75 82 LYS A O 1
ATOM 644 N N . LYS A 1 83 ? -8.030 12.716 -0.265 1.00 93.88 83 LYS A N 1
ATOM 645 C CA . LYS A 1 83 ? -8.400 13.410 0.979 1.00 93.88 83 LYS A CA 1
ATOM 646 C C . LYS A 1 83 ? -7.427 14.521 1.357 1.00 93.88 83 LYS A C 1
ATOM 648 O O . LYS A 1 83 ? -7.855 15.527 1.903 1.00 93.88 83 LYS A O 1
ATOM 653 N N . THR A 1 84 ? -6.151 14.374 1.020 1.00 93.06 84 THR A N 1
ATOM 654 C CA . THR A 1 84 ? -5.129 15.416 1.200 1.00 93.06 84 THR A CA 1
ATOM 655 C C . THR A 1 84 ? -5.039 16.374 0.010 1.00 93.06 84 THR A C 1
ATOM 657 O O . THR A 1 84 ? -4.077 17.127 -0.099 1.00 93.06 84 THR A O 1
ATOM 660 N N . HIS A 1 85 ? -6.019 16.350 -0.903 1.00 92.56 85 HIS A N 1
ATOM 661 C CA . HIS A 1 85 ? -6.068 17.206 -2.094 1.00 92.56 85 HIS A CA 1
ATOM 662 C C . HIS A 1 85 ? -4.799 17.159 -2.963 1.00 92.56 85 HIS A C 1
ATOM 664 O O . HIS A 1 85 ? -4.429 18.143 -3.600 1.00 92.56 85 HIS A O 1
ATOM 670 N N . GLY A 1 86 ? -4.136 16.004 -3.026 1.00 91.25 86 GLY A N 1
ATOM 671 C CA . GLY A 1 86 ? -2.956 15.823 -3.862 1.00 91.25 86 GLY A CA 1
ATOM 672 C C . GLY A 1 86 ? -1.661 16.377 -3.262 1.00 91.25 86 GLY A C 1
ATOM 673 O O . GLY A 1 86 ? -0.755 16.694 -4.032 1.00 91.25 86 GLY A O 1
ATOM 674 N N . ASP A 1 87 ? -1.563 16.512 -1.933 1.00 91.38 87 ASP A N 1
ATOM 675 C CA . ASP A 1 87 ? -0.365 17.025 -1.253 1.00 91.38 87 ASP A CA 1
ATOM 676 C C . ASP A 1 87 ? 0.911 16.283 -1.690 1.00 91.38 87 ASP A C 1
ATOM 678 O O . ASP A 1 87 ? 1.155 15.122 -1.346 1.00 91.38 87 ASP A O 1
ATOM 682 N N . ARG A 1 88 ? 1.753 16.990 -2.451 1.00 89.75 88 ARG A N 1
ATOM 683 C CA . ARG A 1 88 ? 2.988 16.450 -3.030 1.00 89.75 88 ARG A CA 1
ATOM 684 C C . ARG A 1 88 ? 4.027 16.089 -1.975 1.00 89.75 88 ARG A C 1
ATOM 686 O O . ARG A 1 88 ? 4.882 15.260 -2.269 1.00 89.75 88 ARG A O 1
ATOM 693 N N . SER A 1 89 ? 3.951 16.654 -0.768 1.00 88.69 89 SER A N 1
ATOM 694 C CA . SER A 1 89 ? 4.862 16.295 0.326 1.00 88.69 89 SER A CA 1
ATOM 695 C C . SER A 1 89 ? 4.701 14.836 0.765 1.00 88.69 89 SER A C 1
ATOM 697 O O . SER A 1 89 ? 5.621 14.260 1.337 1.00 88.69 89 SER A O 1
ATOM 699 N N . GLN A 1 90 ? 3.558 14.219 0.452 1.00 89.00 90 GLN A N 1
ATOM 700 C CA . GLN A 1 90 ? 3.213 12.860 0.863 1.00 89.00 90 GLN A CA 1
ATOM 701 C C . GLN A 1 90 ? 3.346 11.828 -0.265 1.00 89.00 90 GLN A C 1
ATOM 703 O O . GLN A 1 90 ? 3.026 10.657 -0.070 1.00 89.00 90 GLN A O 1
ATOM 708 N N . ILE A 1 91 ? 3.806 12.227 -1.457 1.00 89.06 91 ILE A N 1
ATOM 709 C CA . ILE A 1 91 ? 3.793 11.360 -2.646 1.00 89.06 91 ILE A CA 1
ATOM 710 C C . ILE A 1 91 ? 4.667 10.106 -2.487 1.00 89.06 91 ILE A C 1
ATOM 712 O O . ILE A 1 91 ? 4.340 9.053 -3.034 1.00 89.06 91 ILE A O 1
ATOM 716 N N . ASN A 1 92 ? 5.731 10.198 -1.686 1.00 93.12 92 ASN A N 1
ATOM 717 C CA . ASN A 1 92 ? 6.679 9.108 -1.467 1.00 93.12 92 ASN A CA 1
ATOM 718 C C . ASN A 1 92 ? 6.187 8.062 -0.459 1.00 93.12 92 ASN A C 1
ATOM 720 O O . ASN A 1 92 ? 6.799 6.999 -0.356 1.00 93.12 92 ASN A O 1
ATOM 724 N N . ILE A 1 93 ? 5.083 8.311 0.259 1.00 95.56 93 ILE A N 1
ATOM 725 C CA . ILE A 1 93 ? 4.620 7.429 1.341 1.00 95.56 93 ILE A CA 1
ATOM 726 C C . ILE A 1 93 ? 4.396 5.991 0.862 1.00 95.56 93 ILE A C 1
ATOM 728 O O . ILE A 1 93 ? 4.754 5.040 1.556 1.00 95.56 93 ILE A O 1
ATOM 732 N N . LEU A 1 94 ? 3.873 5.826 -0.357 1.00 95.69 94 LEU A N 1
ATOM 733 C CA . LEU A 1 94 ? 3.641 4.520 -0.962 1.00 95.69 94 LEU A CA 1
ATOM 734 C C . LEU A 1 94 ? 4.961 3.814 -1.288 1.00 95.69 94 LEU A C 1
ATOM 736 O O . LEU A 1 94 ? 5.149 2.656 -0.920 1.00 95.69 94 LEU A O 1
ATOM 740 N N . THR A 1 95 ? 5.884 4.505 -1.962 1.00 94.75 95 THR A N 1
ATOM 741 C CA . THR A 1 95 ? 7.172 3.925 -2.362 1.00 94.75 95 THR A CA 1
ATOM 742 C C . THR A 1 95 ? 8.050 3.604 -1.161 1.00 94.75 95 THR A C 1
ATOM 744 O O . THR A 1 95 ? 8.677 2.551 -1.139 1.00 94.75 95 THR A O 1
ATOM 747 N N . GLU A 1 96 ? 8.067 4.462 -0.141 1.00 95.81 96 GLU A N 1
ATOM 748 C CA . GLU A 1 96 ? 8.827 4.228 1.089 1.00 95.81 96 GLU A CA 1
ATOM 749 C C . GLU A 1 96 ? 8.244 3.067 1.895 1.00 95.81 96 GLU A C 1
ATOM 751 O O . GLU A 1 96 ? 8.998 2.215 2.358 1.00 95.81 96 GLU A O 1
ATOM 756 N N . THR A 1 97 ? 6.914 2.961 1.977 1.00 96.31 97 THR A N 1
ATOM 757 C CA . THR A 1 97 ? 6.251 1.815 2.618 1.00 96.31 97 THR A CA 1
ATOM 758 C C . THR A 1 97 ? 6.601 0.498 1.923 1.00 96.31 97 THR A C 1
ATOM 760 O O . THR A 1 97 ? 6.926 -0.482 2.588 1.00 96.31 97 THR A O 1
ATOM 763 N N . ILE A 1 98 ? 6.559 0.459 0.586 1.00 94.81 98 ILE A N 1
ATOM 764 C CA . ILE A 1 98 ? 6.874 -0.757 -0.178 1.00 94.81 98 ILE A CA 1
ATOM 765 C C . ILE A 1 98 ? 8.359 -1.111 -0.049 1.00 94.81 98 ILE A C 1
ATOM 767 O O . ILE A 1 98 ? 8.690 -2.259 0.230 1.00 94.81 98 ILE A O 1
ATOM 771 N N . ASN A 1 99 ? 9.254 -0.135 -0.208 1.00 93.75 99 ASN A N 1
ATOM 772 C CA . ASN A 1 99 ? 10.698 -0.364 -0.119 1.00 93.75 99 ASN A CA 1
ATOM 773 C C . ASN A 1 99 ? 11.152 -0.730 1.303 1.00 93.75 99 ASN A C 1
ATOM 775 O O . ASN A 1 99 ? 12.140 -1.447 1.461 1.00 93.75 99 ASN A O 1
ATOM 779 N N . GLY A 1 100 ? 10.435 -0.248 2.321 1.00 94.75 100 GLY A N 1
ATOM 780 C CA . GLY A 1 100 ? 10.648 -0.587 3.725 1.00 94.75 100 GLY A CA 1
ATOM 781 C C . GLY A 1 100 ? 10.098 -1.957 4.131 1.00 94.75 100 GLY A C 1
ATOM 782 O O . GLY A 1 100 ? 10.421 -2.424 5.220 1.00 94.75 100 GLY A O 1
ATOM 783 N N . ASN A 1 101 ? 9.303 -2.618 3.280 1.00 95.62 101 ASN A N 1
ATOM 784 C CA . ASN A 1 101 ? 8.783 -3.960 3.527 1.00 95.62 101 ASN A CA 1
ATOM 785 C C . ASN A 1 101 ? 9.667 -5.015 2.819 1.00 95.62 101 ASN A C 1
ATOM 787 O O . ASN A 1 101 ? 9.572 -5.181 1.598 1.00 95.62 101 ASN A O 1
ATOM 791 N N . PRO A 1 102 ? 10.529 -5.749 3.552 1.00 95.12 102 PRO A N 1
ATOM 792 C CA . PRO A 1 102 ? 11.480 -6.679 2.945 1.00 95.12 102 PRO A CA 1
ATOM 793 C C . PRO A 1 102 ? 10.810 -7.881 2.269 1.00 95.12 102 PRO A C 1
ATOM 795 O O . PRO A 1 102 ? 11.341 -8.378 1.276 1.00 95.12 102 PRO A O 1
ATOM 798 N N . GLU A 1 103 ? 9.653 -8.331 2.759 1.00 95.06 103 GLU A N 1
ATOM 799 C CA . GLU A 1 103 ? 8.917 -9.461 2.180 1.00 95.06 103 GLU A CA 1
ATOM 800 C C . GLU A 1 103 ? 8.348 -9.091 0.812 1.00 95.06 103 GLU A C 1
ATOM 802 O O . GLU A 1 103 ? 8.588 -9.790 -0.175 1.00 95.06 103 GLU A O 1
ATOM 807 N N . VAL A 1 104 ? 7.686 -7.934 0.730 1.00 95.50 104 VAL A N 1
ATOM 808 C CA . VAL A 1 104 ? 7.117 -7.408 -0.518 1.00 95.50 104 VAL A CA 1
ATOM 809 C C . VAL A 1 104 ? 8.219 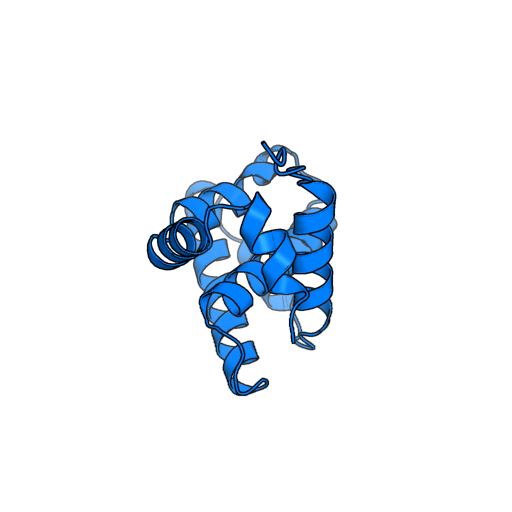-7.082 -1.522 1.00 95.50 104 VAL A C 1
ATOM 811 O O . VAL A 1 104 ? 8.097 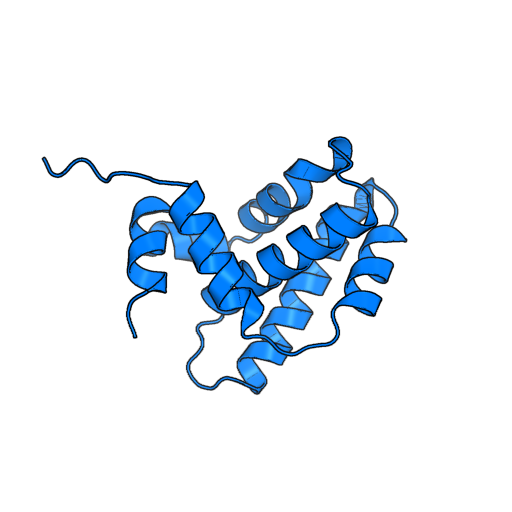-7.420 -2.701 1.00 95.50 104 VAL A O 1
ATOM 814 N N . ARG A 1 105 ? 9.325 -6.477 -1.071 1.00 95.06 105 ARG A N 1
ATOM 815 C CA . ARG A 1 105 ? 10.487 -6.223 -1.932 1.00 95.06 105 ARG A CA 1
ATOM 816 C C . ARG A 1 105 ? 11.060 -7.527 -2.488 1.00 95.06 105 ARG A C 1
ATOM 818 O O . ARG A 1 105 ? 11.233 -7.645 -3.699 1.00 95.06 105 ARG A O 1
ATOM 825 N N . GLY A 1 106 ? 11.287 -8.517 -1.626 1.00 95.38 106 GLY A N 1
ATOM 826 C CA . GLY A 1 106 ? 11.785 -9.828 -2.039 1.00 95.38 106 GLY A CA 1
ATOM 827 C C . GLY A 1 106 ? 10.822 -10.550 -2.984 1.00 95.38 106 GLY A C 1
ATOM 828 O O . GLY A 1 106 ? 11.259 -11.218 -3.917 1.00 95.38 106 GLY A O 1
ATOM 829 N N . TYR A 1 107 ? 9.512 -10.390 -2.797 1.00 94.38 107 TYR A N 1
ATOM 830 C CA . TYR A 1 107 ? 8.508 -10.900 -3.727 1.00 94.38 107 TYR A CA 1
ATOM 831 C C . TYR A 1 107 ? 8.634 -10.262 -5.112 1.00 94.38 107 TYR A C 1
ATOM 833 O O . TYR A 1 107 ? 8.733 -10.984 -6.101 1.00 94.38 107 TYR A O 1
ATOM 841 N N . ILE A 1 108 ? 8.708 -8.930 -5.197 1.00 93.12 108 ILE A N 1
ATOM 842 C CA . ILE A 1 108 ? 8.890 -8.218 -6.473 1.00 93.12 108 ILE A CA 1
ATOM 843 C C . ILE A 1 108 ? 10.163 -8.698 -7.184 1.00 93.12 108 ILE A C 1
ATOM 845 O O . ILE A 1 108 ? 10.140 -8.933 -8.391 1.00 93.12 108 ILE A O 1
ATOM 849 N N . GLU A 1 109 ? 11.259 -8.887 -6.448 1.00 93.56 109 GLU A N 1
ATOM 850 C CA . GLU A 1 109 ? 12.518 -9.417 -6.984 1.00 93.56 109 GLU A CA 1
ATOM 851 C C . GLU A 1 109 ? 12.360 -10.847 -7.521 1.00 93.56 109 GLU A C 1
ATOM 853 O O . GLU A 1 109 ? 12.757 -11.111 -8.657 1.00 93.56 109 GLU A O 1
ATOM 858 N N . ARG A 1 110 ? 11.710 -11.749 -6.771 1.00 93.62 110 ARG A N 1
ATOM 859 C CA . ARG A 1 110 ? 11.424 -13.131 -7.211 1.00 93.62 110 ARG A CA 1
ATOM 860 C C . ARG A 1 110 ? 10.541 -13.190 -8.456 1.00 93.62 110 ARG A C 1
ATOM 862 O O . ARG A 1 110 ? 10.704 -14.092 -9.272 1.00 93.62 110 ARG A O 1
ATOM 869 N N . GLN A 1 111 ? 9.646 -12.221 -8.635 1.00 90.12 111 GLN A N 1
ATOM 870 C CA . GLN A 1 111 ? 8.839 -12.091 -9.851 1.00 90.12 111 GLN A CA 1
ATOM 871 C C . GLN A 1 111 ? 9.665 -11.593 -11.056 1.00 90.12 111 GLN A C 1
ATOM 873 O O . GLN A 1 111 ? 9.165 -11.583 -12.176 1.00 90.12 111 GLN A O 1
ATOM 878 N N . GLY A 1 112 ? 10.929 -11.194 -10.875 1.00 90.44 112 GLY A N 1
ATOM 879 C CA . GLY A 1 112 ? 11.773 -10.597 -11.918 1.00 90.44 112 GLY A CA 1
ATOM 880 C C . GLY A 1 112 ? 11.577 -9.084 -12.059 1.00 90.44 112 GLY A C 1
ATOM 881 O O . GLY A 1 112 ? 11.767 -8.520 -13.138 1.00 90.44 112 GLY A O 1
ATOM 882 N N . GLY A 1 113 ? 11.168 -8.427 -10.974 1.00 91.62 113 GLY A N 1
ATOM 883 C CA . GLY A 1 113 ? 10.951 -6.989 -10.888 1.00 91.62 113 GLY A CA 1
ATOM 884 C C . GLY A 1 113 ? 9.546 -6.540 -11.294 1.00 91.62 113 GLY A C 1
ATOM 885 O O . GLY A 1 113 ? 8.701 -7.306 -11.764 1.00 91.62 113 GLY A O 1
ATOM 886 N N . TRP A 1 114 ? 9.305 -5.234 -11.155 1.00 90.56 114 TRP A N 1
ATOM 887 C CA . TRP A 1 114 ? 8.009 -4.601 -11.417 1.00 90.56 114 TRP A CA 1
ATOM 888 C C . TRP A 1 114 ? 7.447 -4.880 -12.821 1.00 90.56 114 TRP A C 1
ATOM 890 O O . TRP A 1 114 ? 6.242 -5.075 -12.978 1.00 90.56 114 TRP A O 1
ATOM 900 N N . GLY A 1 115 ? 8.307 -4.930 -13.845 1.00 85.75 115 GLY A N 1
ATOM 901 C CA . GLY A 1 115 ? 7.891 -5.185 -15.230 1.00 85.75 115 GLY A CA 1
ATOM 902 C C . GLY A 1 115 ? 7.327 -6.589 -15.469 1.00 85.75 115 GLY A C 1
ATOM 903 O O . GLY A 1 115 ? 6.465 -6.763 -16.331 1.00 85.75 115 GLY A O 1
ATOM 904 N N . ASN A 1 116 ? 7.784 -7.584 -14.708 1.00 86.25 116 ASN A N 1
ATOM 905 C CA . ASN A 1 116 ? 7.248 -8.942 -14.775 1.00 86.25 116 ASN A CA 1
ATOM 906 C C . ASN A 1 116 ? 6.040 -9.115 -13.854 1.00 86.25 116 ASN A C 1
ATOM 908 O O . ASN A 1 116 ? 5.056 -9.724 -14.269 1.00 86.25 116 ASN A O 1
ATOM 912 N N . LEU A 1 117 ? 6.058 -8.496 -12.669 1.00 86.25 117 LEU A N 1
ATOM 913 C CA . LEU A 1 117 ? 4.907 -8.477 -11.765 1.00 86.25 117 LEU A CA 1
ATOM 914 C C . LEU A 1 117 ? 3.647 -7.934 -12.458 1.00 86.25 117 LEU A C 1
ATOM 916 O O . LEU A 1 117 ? 2.570 -8.510 -12.347 1.00 86.25 117 LEU A O 1
ATOM 920 N N . GLY A 1 118 ? 3.775 -6.860 -13.243 1.00 81.25 118 GLY A N 1
ATOM 921 C CA . GLY A 1 118 ? 2.649 -6.311 -14.007 1.00 81.25 118 GLY A CA 1
ATOM 922 C C . GLY A 1 118 ? 1.990 -7.300 -14.974 1.00 81.25 118 GLY A C 1
ATOM 923 O O . GLY A 1 118 ? 0.832 -7.107 -15.331 1.00 81.25 118 GLY A O 1
ATOM 924 N N . ARG A 1 119 ? 2.705 -8.345 -15.404 1.00 78.94 119 ARG A N 1
ATOM 925 C CA . ARG A 1 119 ? 2.153 -9.417 -16.240 1.00 78.94 119 ARG A CA 1
ATOM 926 C C . ARG A 1 119 ? 1.476 -10.493 -15.393 1.00 78.94 119 ARG A C 1
ATOM 928 O O . ARG A 1 119 ? 0.391 -10.926 -15.760 1.00 78.94 119 ARG A O 1
ATOM 935 N N . SER A 1 120 ? 2.071 -10.883 -14.263 1.00 79.50 120 SER A N 1
ATOM 936 C CA . SER A 1 120 ? 1.520 -11.929 -13.389 1.00 79.50 120 SER A CA 1
ATOM 937 C C . SER A 1 120 ? 0.266 -11.494 -12.629 1.00 79.50 120 SER A C 1
ATOM 939 O O . SER A 1 120 ? -0.583 -12.327 -12.334 1.00 79.50 120 SER A O 1
ATOM 941 N N . LEU A 1 121 ? 0.086 -10.192 -12.379 1.00 78.00 121 LEU A N 1
ATOM 942 C CA . LEU A 1 121 ? -1.129 -9.664 -11.747 1.00 78.00 121 LEU A CA 1
ATOM 943 C C . LEU A 1 121 ? -2.415 -9.910 -12.556 1.00 78.00 121 LEU A C 1
ATOM 945 O O . LEU A 1 121 ? -3.490 -9.900 -11.960 1.00 78.00 121 LEU A O 1
ATOM 949 N N . ASN A 1 122 ? -2.300 -10.135 -13.869 1.00 65.06 122 ASN A N 1
ATOM 950 C CA . ASN A 1 122 ? -3.421 -10.381 -14.782 1.00 65.06 122 ASN A CA 1
ATOM 951 C C . ASN A 1 122 ? -3.605 -11.867 -15.133 1.00 65.06 122 ASN A C 1
ATOM 953 O O . ASN A 1 122 ? -4.509 -12.200 -15.899 1.00 65.06 122 ASN A O 1
ATOM 957 N N . SER A 1 123 ? -2.750 -12.748 -14.611 1.00 57.62 123 SER A N 1
ATOM 958 C CA . SER A 1 123 ? -2.917 -14.191 -14.761 1.00 57.62 123 SER A CA 1
ATOM 959 C C . SER A 1 123 ? -3.867 -14.710 -13.671 1.00 57.62 123 SER A C 1
ATOM 961 O O . SER A 1 123 ? -3.727 -14.272 -12.521 1.00 57.62 123 SER A O 1
ATOM 963 N N . PRO A 1 124 ? -4.837 -15.577 -14.023 1.00 48.75 124 PRO A N 1
ATOM 964 C CA . PRO A 1 124 ? -5.763 -16.182 -13.067 1.00 48.75 124 PRO A CA 1
ATOM 965 C C . PRO A 1 124 ? -5.052 -17.049 -12.026 1.00 48.75 124 PRO A C 1
ATOM 967 O O . PRO A 1 124 ? -3.986 -17.622 -12.353 1.00 48.75 124 PRO A O 1
#

Sequence (124 aa):
DSASSFNPVHIARSLQSLGDQYNAEIESHVQAVIAEESIRKIKKFGEVAESLSRNWISQTPGLEPERAFLAAAVKLFVKFMKKTHGDRSQINILTETINGNPEVRGYIERQGGWGNLGRSLNSP

Nearest PDB structures (foldseek):
  6stj-assembly1_A  TM=4.733E-01  e=2.996E-01  Homo sapiens
  5ku9-assembly1_A  TM=4.905E-01  e=4.926E-01  unclassified
  5c6h-assembly1_A  TM=5.303E-01  e=6.978E-01  Homo sapiens
  9ckn-assembly1_A  TM=4.729E-01  e=9.404E-01  Homo sapiens
  5c3f-assembly1_A  TM=4.549E-01  e=9.404E-01  Homo sapiens

Radius of gyration: 14.37 Å; Cα contacts (8 Å, |Δi|>4): 111; chains: 1; bounding box: 31×35×40 Å

Mean predicted aligned error: 4.73 Å

InterPro domains:
  IPR033543 Bcl-2-like protein 15 [PTHR36466] (2-117)
  IPR036834 Bcl-2-like superfamily [G3DSA:1.10.437.10] (1-118)
  IPR036834 Bcl-2-like superfamily [SSF56854] (11-119)